Protein AF-A0A2G1X459-F1 (afdb_monomer_lite)

Foldseek 3Di:
DVCVVQDPQFPDDWDADVVQQKIWTWGADPVRDIDIDIDHHDPPDDDD

pLDDT: mean 86.57, std 9.06, range [64.38, 96.06]

Radius of gyration: 11.21 Å; chains: 1; bounding box: 24×19×30 Å

Sequence (48 aa):
AAADALGDAVVKEPRANETYDIYQCFAEDPEGRTVECQVFLDDAVDIE

Structure (mmCIF, N/CA/C/O backbone):
data_AF-A0A2G1X459-F1
#
_entry.id   AF-A0A2G1X459-F1
#
loop_
_atom_site.group_PDB
_atom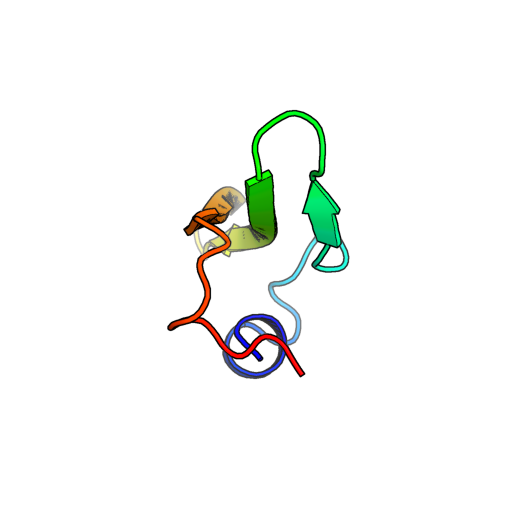_site.id
_atom_site.type_symbol
_atom_site.label_atom_id
_atom_site.label_alt_id
_atom_site.label_comp_id
_atom_site.label_asym_id
_atom_site.label_entity_id
_atom_site.label_seq_id
_atom_site.pdbx_PDB_ins_code
_atom_site.Cartn_x
_atom_site.Cartn_y
_atom_site.Cartn_z
_atom_site.occupancy
_atom_site.B_iso_or_equiv
_atom_site.auth_seq_id
_atom_site.auth_comp_id
_atom_site.auth_asym_id
_atom_site.auth_atom_id
_atom_site.pdbx_PDB_model_num
ATOM 1 N N . ALA A 1 1 ? -2.476 -6.693 -7.405 1.00 64.88 1 ALA A N 1
ATOM 2 C CA . ALA A 1 1 ? -1.439 -5.930 -6.672 1.00 64.88 1 ALA A CA 1
ATOM 3 C C . ALA A 1 1 ? -1.543 -6.128 -5.146 1.00 64.88 1 ALA A C 1
ATOM 5 O O . ALA A 1 1 ? -2.479 -6.764 -4.677 1.00 64.88 1 ALA A O 1
ATOM 6 N N . ALA A 1 2 ? -0.605 -5.601 -4.339 1.00 65.06 2 ALA A N 1
ATOM 7 C CA . ALA A 1 2 ? -0.632 -5.718 -2.866 1.00 65.06 2 ALA A CA 1
ATOM 8 C C . ALA A 1 2 ? -1.921 -5.158 -2.220 1.00 65.06 2 ALA A C 1
ATOM 10 O O . ALA A 1 2 ? -2.365 -5.672 -1.196 1.00 65.06 2 ALA A O 1
ATOM 11 N N . ALA A 1 3 ? -2.558 -4.160 -2.845 1.00 68.00 3 ALA A N 1
ATOM 12 C CA . ALA A 1 3 ? -3.862 -3.656 -2.414 1.00 68.00 3 ALA A CA 1
ATOM 13 C C . ALA A 1 3 ? -4.990 -4.685 -2.532 1.00 68.00 3 ALA A C 1
ATOM 15 O O . ALA A 1 3 ? -5.809 -4.755 -1.625 1.00 68.00 3 ALA A O 1
ATOM 16 N N . ASP A 1 4 ? -5.019 -5.522 -3.574 1.00 74.62 4 ASP A N 1
ATOM 17 C CA . ASP A 1 4 ? -6.040 -6.575 -3.698 1.00 74.62 4 ASP A CA 1
ATOM 18 C C . ASP A 1 4 ? -5.965 -7.581 -2.545 1.00 74.62 4 ASP A C 1
ATOM 20 O O . ASP A 1 4 ? -6.985 -8.101 -2.100 1.00 74.62 4 ASP A O 1
ATOM 24 N N . ALA A 1 5 ? -4.756 -7.846 -2.040 1.00 79.06 5 ALA A N 1
ATOM 25 C CA . ALA A 1 5 ? -4.555 -8.734 -0.899 1.00 79.06 5 ALA A CA 1
ATOM 26 C C . ALA A 1 5 ? -4.970 -8.092 0.437 1.00 79.06 5 ALA A C 1
ATOM 28 O O . ALA A 1 5 ? -5.364 -8.806 1.357 1.00 79.06 5 ALA A O 1
ATOM 29 N N . LEU A 1 6 ? -4.865 -6.765 0.550 1.00 80.56 6 LEU A N 1
ATOM 30 C CA . LEU A 1 6 ? -5.185 -6.005 1.763 1.00 80.56 6 LEU A CA 1
ATOM 31 C C . LEU A 1 6 ? -6.659 -5.565 1.817 1.00 80.56 6 LEU A C 1
ATOM 33 O O . LEU A 1 6 ? -7.205 -5.412 2.908 1.00 80.56 6 LEU A O 1
ATOM 37 N N . GLY A 1 7 ? -7.319 -5.403 0.669 1.00 85.00 7 GLY A N 1
ATOM 38 C CA . GLY A 1 7 ? -8.745 -5.0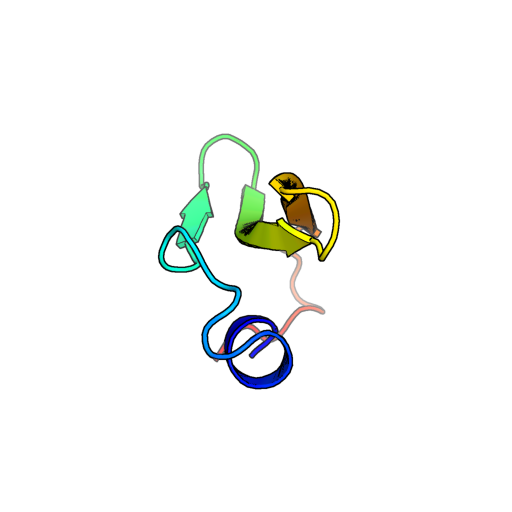89 0.571 1.00 85.00 7 GLY A CA 1
ATOM 39 C C . GLY A 1 7 ? -9.134 -3.829 1.350 1.00 85.00 7 GLY A C 1
ATOM 40 O O . GLY A 1 7 ? -8.464 -2.801 1.262 1.00 85.00 7 GLY A O 1
ATOM 41 N N . ASP A 1 8 ? -10.200 -3.921 2.149 1.00 87.06 8 ASP A N 1
ATOM 42 C CA . ASP A 1 8 ? -10.714 -2.819 2.980 1.00 87.06 8 ASP A CA 1
ATOM 43 C C . ASP A 1 8 ? -9.719 -2.299 4.030 1.00 87.06 8 ASP A C 1
ATOM 45 O O . ASP A 1 8 ? -9.935 -1.233 4.603 1.00 87.06 8 ASP A O 1
ATOM 49 N N . ALA A 1 9 ? -8.624 -3.019 4.293 1.00 88.81 9 ALA A N 1
ATOM 50 C CA . ALA A 1 9 ? -7.586 -2.533 5.193 1.00 88.81 9 ALA A CA 1
ATOM 51 C C . ALA A 1 9 ? -6.774 -1.381 4.581 1.00 88.81 9 ALA A C 1
ATOM 53 O O . ALA A 1 9 ? -6.076 -0.685 5.314 1.00 88.81 9 ALA A O 1
ATOM 54 N N . VAL A 1 10 ? -6.824 -1.177 3.258 1.00 89.50 10 VAL A N 1
ATOM 55 C CA . VAL A 1 10 ? -6.083 -0.113 2.568 1.00 89.50 10 VAL A CA 1
ATOM 56 C C . VAL A 1 10 ? -6.635 1.255 2.969 1.00 89.50 10 VAL A C 1
ATOM 58 O O . VAL A 1 10 ? -7.763 1.615 2.646 1.00 89.50 10 VAL A O 1
ATOM 61 N N . VAL A 1 11 ? -5.806 2.059 3.635 1.00 89.19 11 VAL A N 1
ATOM 62 C CA . VAL A 1 11 ? -6.182 3.408 4.099 1.00 89.19 11 VAL A CA 1
ATOM 63 C C . VAL A 1 11 ? -5.776 4.507 3.120 1.00 89.19 11 VAL A C 1
ATOM 65 O O . VAL A 1 11 ? -6.283 5.627 3.189 1.00 89.19 11 VAL A O 1
ATOM 68 N N . LYS A 1 12 ? -4.845 4.209 2.207 1.00 87.81 12 LYS A N 1
ATOM 69 C CA . LYS A 1 12 ? -4.460 5.086 1.097 1.00 87.81 12 LYS A CA 1
ATOM 70 C C . LYS A 1 12 ? -4.181 4.259 -0.141 1.00 87.81 12 LYS A C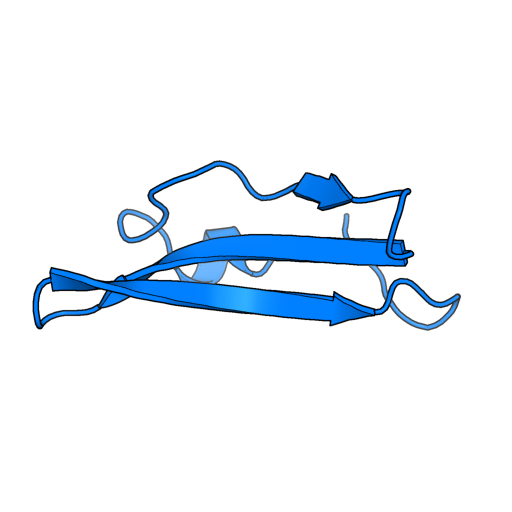 1
ATOM 72 O O . LYS A 1 12 ? -3.510 3.234 -0.044 1.00 87.81 12 LYS A O 1
ATOM 77 N N . GLU A 1 13 ? -4.632 4.762 -1.285 1.00 86.00 13 GLU A N 1
ATOM 78 C CA . GLU A 1 13 ? -4.357 4.144 -2.577 1.00 86.00 13 GLU A CA 1
ATOM 79 C C . GLU A 1 13 ? -2.848 3.916 -2.756 1.00 86.00 13 GLU A C 1
ATOM 81 O O . GLU A 1 13 ? -2.047 4.820 -2.465 1.00 86.00 13 GLU A O 1
ATOM 86 N N . PRO A 1 14 ? -2.444 2.716 -3.203 1.00 90.25 14 PRO A N 1
ATOM 87 C CA . PRO A 1 14 ? -1.060 2.451 -3.534 1.00 90.25 14 PRO A CA 1
ATOM 88 C C . PRO A 1 14 ? -0.544 3.428 -4.584 1.00 90.25 14 PRO A C 1
ATOM 90 O O . PRO A 1 14 ? -1.264 3.802 -5.510 1.00 90.25 14 PRO A O 1
ATOM 93 N N . ARG A 1 15 ? 0.723 3.818 -4.470 1.00 90.31 15 ARG A N 1
ATOM 94 C CA . ARG A 1 15 ? 1.332 4.737 -5.432 1.00 90.31 15 ARG A CA 1
ATOM 95 C C . ARG A 1 15 ? 2.819 4.491 -5.605 1.00 90.31 15 ARG A C 1
ATOM 97 O O . ARG A 1 15 ? 3.511 4.112 -4.659 1.00 90.31 15 ARG A O 1
ATOM 104 N N . ALA A 1 16 ? 3.305 4.820 -6.793 1.00 91.69 16 ALA A N 1
ATOM 105 C CA . ALA A 1 16 ? 4.723 5.021 -7.028 1.00 91.69 16 ALA A CA 1
ATOM 106 C C . ALA A 1 16 ? 5.198 6.321 -6.357 1.00 91.69 16 ALA A C 1
ATOM 108 O O . ALA A 1 16 ? 4.469 7.315 -6.273 1.00 91.69 16 ALA A O 1
ATOM 109 N N . ASN A 1 17 ? 6.429 6.303 -5.867 1.00 90.94 17 ASN A N 1
ATOM 110 C CA . ASN A 1 17 ? 7.128 7.434 -5.290 1.00 90.94 17 ASN A CA 1
ATOM 111 C C . ASN A 1 17 ? 8.481 7.574 -5.990 1.00 90.94 17 ASN A C 1
ATOM 113 O O . ASN A 1 17 ? 9.479 6.994 -5.571 1.00 90.94 17 ASN A O 1
ATOM 117 N N . GLU A 1 18 ? 8.482 8.368 -7.058 1.00 89.44 18 GLU A N 1
ATOM 118 C CA . GLU A 1 18 ? 9.624 8.599 -7.954 1.00 89.44 18 GLU A CA 1
ATOM 119 C C . GLU A 1 18 ? 10.834 9.227 -7.249 1.00 89.44 18 GLU A C 1
ATOM 121 O O . GLU A 1 18 ? 11.953 9.134 -7.727 1.00 89.44 18 GLU A O 1
ATOM 126 N N . THR A 1 19 ? 10.640 9.880 -6.097 1.00 93.88 19 THR A N 1
ATOM 127 C CA . THR A 1 19 ? 11.763 10.464 -5.339 1.00 93.88 19 THR A CA 1
ATOM 128 C C . THR A 1 19 ? 12.654 9.392 -4.721 1.00 93.88 19 THR A C 1
ATOM 130 O O . THR A 1 19 ? 13.838 9.631 -4.489 1.00 93.88 19 THR A O 1
ATOM 133 N N . TYR A 1 20 ? 12.073 8.233 -4.419 1.00 92.19 20 TYR A N 1
ATOM 134 C CA . TYR A 1 20 ? 12.748 7.141 -3.727 1.00 92.19 20 TYR A CA 1
ATOM 135 C C . TYR A 1 20 ? 12.753 5.845 -4.536 1.00 92.19 20 TYR A C 1
ATOM 137 O O . TYR A 1 20 ? 13.214 4.835 -4.014 1.00 92.19 20 TYR A O 1
ATOM 145 N N . ASP A 1 21 ? 12.230 5.870 -5.766 1.00 92.62 21 ASP A N 1
ATOM 146 C CA . ASP A 1 21 ? 12.062 4.700 -6.629 1.00 92.62 21 ASP A CA 1
ATOM 147 C C . ASP A 1 21 ? 11.409 3.526 -5.886 1.00 92.62 21 ASP A C 1
ATOM 149 O O . ASP A 1 21 ? 11.906 2.402 -5.869 1.00 92.62 21 ASP A O 1
ATOM 153 N N . ILE A 1 22 ? 10.280 3.799 -5.224 1.00 92.88 22 ILE A N 1
ATOM 154 C CA . ILE A 1 22 ? 9.492 2.774 -4.527 1.00 92.88 22 ILE A CA 1
ATOM 155 C C . ILE A 1 22 ? 8.034 2.786 -4.967 1.00 92.88 22 ILE A C 1
ATOM 157 O O . ILE A 1 22 ? 7.477 3.827 -5.310 1.00 92.88 22 ILE A O 1
ATOM 161 N N . TYR A 1 23 ? 7.387 1.633 -4.862 1.00 91.81 23 TYR A N 1
ATOM 162 C CA . TYR A 1 23 ? 5.935 1.529 -4.813 1.00 91.81 23 TYR A CA 1
ATOM 163 C C . TYR A 1 23 ? 5.509 1.266 -3.376 1.00 91.81 23 TYR A C 1
ATOM 165 O O . TYR A 1 23 ? 6.054 0.380 -2.718 1.00 91.81 23 TYR A O 1
ATOM 173 N N . GLN A 1 24 ? 4.553 2.044 -2.881 1.00 93.19 24 GLN A N 1
ATOM 174 C CA . GLN A 1 24 ? 4.134 2.025 -1.482 1.00 93.19 24 GLN A CA 1
ATOM 175 C C . GLN A 1 24 ? 2.617 1.893 -1.341 1.00 93.19 24 GLN A C 1
ATOM 177 O O . GLN A 1 24 ? 1.858 2.462 -2.123 1.00 93.19 24 GLN A O 1
ATOM 182 N N . CYS A 1 25 ? 2.184 1.194 -0.293 1.00 92.94 25 CYS A N 1
ATOM 183 C CA . CYS A 1 25 ? 0.795 1.014 0.118 1.00 92.94 25 CYS A CA 1
ATOM 184 C C . CYS A 1 25 ? 0.685 1.201 1.636 1.00 92.94 25 CYS A C 1
ATOM 186 O O . CYS A 1 25 ? 1.547 0.730 2.379 1.00 92.94 25 CYS A O 1
ATOM 188 N N . PHE A 1 26 ? -0.385 1.852 2.099 1.00 93.88 26 PHE A N 1
ATOM 189 C CA . PHE A 1 26 ? -0.687 1.970 3.526 1.00 93.88 26 PHE A CA 1
ATOM 190 C C . PHE A 1 26 ? -1.958 1.206 3.869 1.00 93.88 26 PHE A C 1
ATOM 192 O O . PHE A 1 26 ? -2.981 1.380 3.205 1.00 93.88 26 PHE A O 1
ATOM 199 N N . ALA A 1 27 ? -1.899 0.429 4.944 1.00 94.06 27 ALA A N 1
ATOM 200 C CA . ALA A 1 27 ? -3.037 -0.286 5.497 1.00 94.06 27 ALA A CA 1
ATOM 201 C C . ALA A 1 27 ? -3.146 -0.101 7.016 1.00 94.06 27 ALA A C 1
ATOM 203 O O . ALA A 1 27 ? -2.216 0.394 7.658 1.00 94.06 27 ALA A O 1
ATOM 204 N N . GLU A 1 28 ? -4.281 -0.497 7.581 1.00 96.06 28 GLU A N 1
ATOM 205 C CA . GLU A 1 28 ? -4.496 -0.602 9.023 1.00 96.06 28 GLU A CA 1
ATOM 206 C C . GLU A 1 28 ? -4.463 -2.072 9.459 1.00 96.06 28 GLU A C 1
ATOM 208 O O . GLU A 1 28 ? -5.043 -2.943 8.808 1.00 96.06 28 GLU A O 1
ATOM 213 N N . ASP A 1 29 ? -3.761 -2.364 10.550 1.00 93.38 29 ASP A N 1
ATOM 214 C CA . ASP A 1 29 ? -3.782 -3.691 11.161 1.00 93.38 29 ASP A CA 1
ATOM 215 C C . ASP A 1 29 ? -4.944 -3.842 12.168 1.00 93.38 29 ASP A C 1
ATOM 217 O O . ASP A 1 29 ? -5.577 -2.858 12.546 1.00 93.38 29 ASP A O 1
ATOM 221 N N . PRO A 1 30 ? -5.237 -5.056 12.672 1.00 93.06 30 PRO A N 1
ATOM 222 C CA . PRO A 1 30 ? -6.338 -5.264 13.619 1.00 93.06 30 PRO A CA 1
ATOM 223 C C . PRO A 1 30 ? -6.220 -4.499 14.949 1.00 93.06 30 PRO A C 1
ATOM 225 O O . PRO A 1 30 ? -7.190 -4.440 15.703 1.00 93.06 30 PRO A O 1
ATOM 228 N N . GLU A 1 31 ? -5.043 -3.955 15.268 1.00 95.12 31 GLU A N 1
ATOM 229 C CA . GLU A 1 31 ? -4.801 -3.143 16.463 1.00 95.12 31 GLU A CA 1
ATOM 230 C C . GLU A 1 31 ? -4.939 -1.633 16.178 1.00 95.12 31 GLU A C 1
ATOM 232 O O . GLU A 1 31 ? -4.711 -0.818 17.073 1.00 95.12 31 GLU A O 1
ATOM 237 N N . GLY A 1 32 ? -5.326 -1.245 14.957 1.00 93.19 32 GLY A N 1
ATOM 238 C CA . GLY A 1 32 ? -5.505 0.148 14.543 1.00 93.19 32 GLY A CA 1
ATOM 239 C C . GLY A 1 32 ? -4.196 0.871 14.214 1.00 93.19 32 GLY A C 1
ATOM 240 O O . GLY A 1 32 ? -4.140 2.102 14.222 1.00 93.19 32 GLY A O 1
ATOM 241 N N . ARG A 1 33 ? -3.101 0.138 13.984 1.00 95.31 33 ARG A N 1
ATOM 242 C CA . ARG A 1 33 ? -1.796 0.712 13.634 1.00 95.31 33 ARG A CA 1
ATOM 243 C C . ARG A 1 33 ? -1.671 0.830 12.124 1.00 95.31 33 ARG A C 1
ATOM 245 O O . ARG A 1 33 ? -2.046 -0.072 11.380 1.00 95.31 33 ARG A O 1
ATOM 252 N N . THR A 1 34 ? -1.055 1.917 11.670 1.00 94.94 34 THR A N 1
ATOM 253 C CA . THR A 1 34 ? -0.692 2.072 10.260 1.00 94.94 34 THR A CA 1
ATOM 254 C C . THR A 1 34 ? 0.496 1.180 9.917 1.00 94.94 34 THR A C 1
ATOM 256 O O . THR A 1 34 ? 1.560 1.287 10.529 1.00 94.94 34 THR A O 1
ATOM 259 N N . VAL A 1 35 ? 0.322 0.343 8.899 1.00 93.62 35 VAL A N 1
ATOM 260 C CA . VAL A 1 35 ? 1.369 -0.475 8.289 1.00 93.62 35 VAL A CA 1
ATOM 261 C C . VAL A 1 35 ? 1.684 0.087 6.910 1.00 93.62 35 VAL A C 1
ATOM 263 O O . VAL A 1 35 ? 0.784 0.346 6.112 1.00 93.62 35 VAL A O 1
ATOM 266 N N . GLU A 1 36 ? 2.971 0.265 6.626 1.00 93.75 36 GLU A N 1
ATOM 267 C CA . GLU A 1 36 ? 3.465 0.630 5.302 1.00 93.75 36 GLU A CA 1
ATOM 268 C C . GLU A 1 36 ? 4.125 -0.585 4.650 1.00 93.75 36 GLU A C 1
ATOM 270 O O . GLU A 1 36 ? 5.080 -1.153 5.184 1.00 93.75 36 GLU A O 1
ATOM 275 N N . CYS A 1 37 ? 3.619 -0.981 3.485 1.00 89.62 37 CYS A N 1
ATOM 276 C CA . CYS A 1 37 ? 4.247 -1.978 2.630 1.00 89.62 37 CYS A CA 1
ATOM 277 C C . CYS A 1 37 ? 4.894 -1.259 1.451 1.00 89.62 37 CYS A C 1
ATOM 279 O O . CYS A 1 37 ? 4.222 -0.506 0.746 1.00 89.62 37 CYS A O 1
ATOM 281 N N . GLN A 1 38 ? 6.183 -1.500 1.233 1.00 92.31 38 GLN A N 1
ATOM 282 C CA . GLN A 1 38 ? 6.940 -0.874 0.157 1.00 92.31 38 GLN A CA 1
ATOM 283 C C . GLN A 1 38 ? 7.834 -1.885 -0.553 1.00 92.31 38 GLN A C 1
ATOM 285 O O . GLN A 1 38 ? 8.319 -2.840 0.056 1.00 92.31 38 GLN A O 1
ATOM 290 N N . VAL A 1 39 ? 8.052 -1.650 -1.841 1.00 90.06 39 VAL A N 1
ATOM 291 C CA . VAL A 1 39 ? 8.998 -2.394 -2.672 1.00 90.06 39 VAL A CA 1
ATOM 292 C C . VAL A 1 39 ? 9.801 -1.406 -3.506 1.00 90.06 39 VAL A C 1
ATOM 294 O O . VAL A 1 39 ? 9.256 -0.403 -3.968 1.00 90.06 39 VAL A O 1
ATOM 297 N N . PHE A 1 40 ? 11.094 -1.677 -3.675 1.00 92.75 40 PHE A N 1
ATOM 298 C CA . PHE A 1 40 ? 11.932 -0.925 -4.602 1.00 92.75 40 PHE A CA 1
ATOM 299 C C . PHE A 1 40 ? 11.495 -1.213 -6.037 1.00 92.75 40 PHE A C 1
ATOM 301 O O . PHE A 1 40 ? 11.279 -2.368 -6.399 1.00 92.75 40 PHE A O 1
ATOM 308 N N . LEU A 1 41 ? 11.348 -0.159 -6.829 1.00 87.44 41 LEU A N 1
ATOM 309 C CA . LEU A 1 41 ? 11.090 -0.248 -8.256 1.00 87.44 41 LEU A CA 1
ATOM 310 C C . LEU A 1 41 ? 12.410 -0.588 -8.950 1.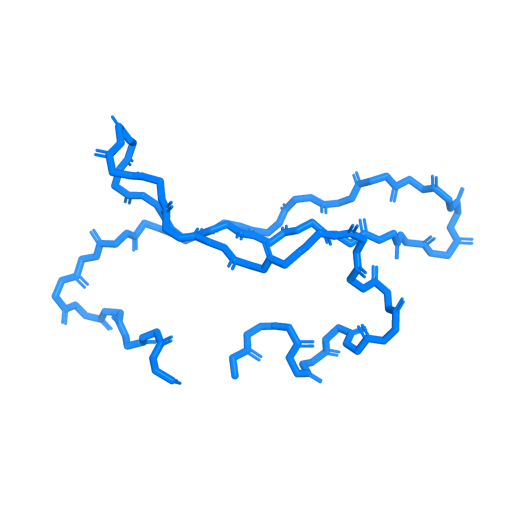00 87.44 41 LEU A C 1
ATOM 312 O O . LEU A 1 41 ? 13.359 0.188 -8.914 1.00 87.44 41 LEU A O 1
ATOM 316 N N . ASP A 1 42 ? 12.463 -1.769 -9.548 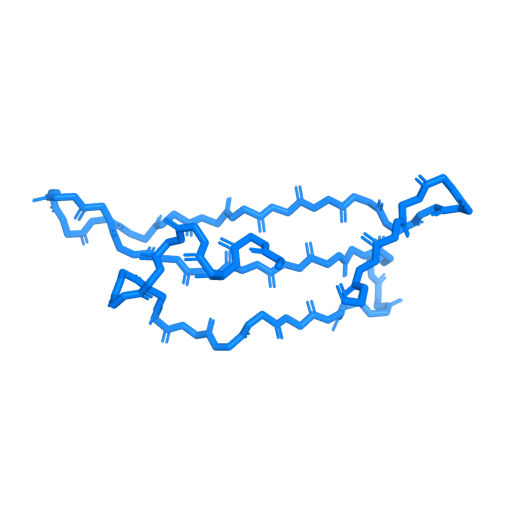1.00 84.44 42 ASP A N 1
ATOM 317 C CA . ASP A 1 42 ? 13.561 -2.252 -10.385 1.00 84.44 42 ASP A CA 1
ATOM 318 C C . ASP A 1 42 ? 12.947 -3.027 -11.563 1.00 84.44 42 ASP A C 1
ATOM 320 O O . ASP A 1 42 ? 11.772 -3.401 -11.495 1.00 84.44 42 ASP A O 1
ATOM 324 N N . ASP A 1 43 ? 13.711 -3.299 -12.626 1.00 77.81 43 ASP A N 1
ATOM 325 C CA . ASP A 1 43 ? 13.230 -4.002 -13.831 1.00 77.81 43 ASP A CA 1
ATOM 326 C C . ASP A 1 43 ? 12.585 -5.372 -13.530 1.00 77.81 43 ASP A C 1
ATOM 328 O O . ASP A 1 43 ? 11.820 -5.904 -14.333 1.00 77.81 43 ASP A O 1
ATOM 332 N N . ALA A 1 44 ? 12.886 -5.968 -12.373 1.00 75.56 44 ALA A N 1
ATOM 333 C CA . ALA A 1 44 ? 12.322 -7.242 -11.939 1.00 75.56 44 ALA A CA 1
ATOM 334 C C . ALA A 1 44 ? 10.926 -7.150 -11.284 1.00 75.56 44 ALA A C 1
ATOM 336 O O . ALA A 1 44 ? 10.347 -8.194 -10.966 1.00 75.56 44 ALA A O 1
ATOM 337 N N . VAL A 1 45 ? 10.399 -5.948 -11.025 1.00 73.62 45 VAL A N 1
ATOM 338 C CA . VAL A 1 45 ? 9.155 -5.747 -10.265 1.00 73.62 45 VAL A CA 1
ATOM 339 C C . VAL A 1 45 ? 8.030 -5.284 -11.185 1.00 73.62 45 VAL A C 1
ATOM 341 O O . VAL A 1 45 ? 8.020 -4.152 -11.658 1.00 73.62 45 VAL A O 1
ATOM 344 N N . ASP A 1 46 ? 7.050 -6.163 -11.383 1.00 72.75 46 ASP A N 1
ATOM 345 C CA . ASP A 1 46 ? 5.806 -5.859 -12.089 1.00 72.75 46 ASP A CA 1
ATOM 346 C C . ASP A 1 46 ? 4.763 -5.319 -11.095 1.00 72.75 46 ASP A C 1
ATOM 348 O O . ASP A 1 46 ? 4.499 -5.938 -10.056 1.00 72.75 46 ASP A O 1
ATOM 352 N N . ILE A 1 47 ? 4.234 -4.126 -11.373 1.00 70.75 47 ILE A N 1
ATOM 353 C CA . ILE A 1 47 ? 3.300 -3.392 -10.501 1.00 70.75 47 ILE A CA 1
ATOM 354 C C . ILE A 1 47 ? 1.920 -3.184 -11.141 1.00 70.75 47 ILE A C 1
ATOM 356 O O . ILE A 1 47 ? 1.124 -2.422 -10.584 1.00 70.75 47 ILE A O 1
ATOM 360 N N . GLU A 1 48 ? 1.651 -3.818 -12.290 1.00 64.38 48 GLU A N 1
ATOM 361 C CA . GLU A 1 48 ? 0.371 -3.702 -13.009 1.00 64.38 48 GLU A CA 1
ATOM 362 C C . GLU A 1 48 ? -0.773 -4.512 -12.361 1.00 64.38 48 GLU A C 1
ATOM 364 O O . GLU A 1 48 ? -0.531 -5.523 -11.652 1.00 64.38 48 GLU A O 1
#

Secondary structure (DSSP, 8-state):
-HHHHHGGGEEEEEEEETTTTEEEEEE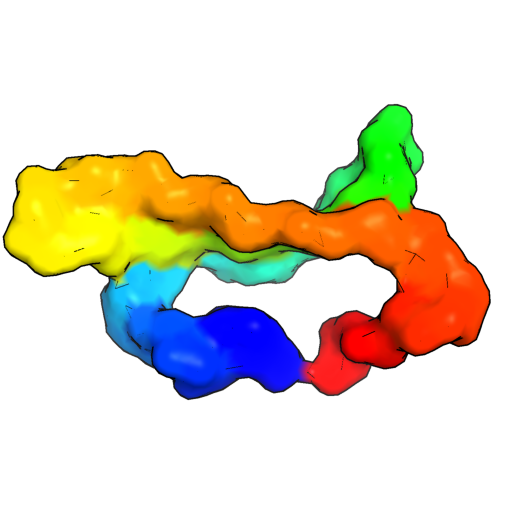E-TTS-EEEEEEE--TT----